Protein AF-A0A135W0T3-F1 (afdb_monomer)

Nearest PDB structures (foldseek):
  2x4j-assembly1_A  TM=6.895E-01  e=1.961E-03  Pyrobaculum spherical virus
  6gwk-assembly1_C  TM=7.483E-01  e=1.219E-01  Caulobacter vibrioides CB15
  6gwk-assembly3_O  TM=8.022E-01  e=2.233E-01  Caulobacter vibrioides CB15
  7oh8-assembly1_B  TM=8.173E-01  e=2.783E-01  Neisseria meningitidis
  6gwk-assembly1_B  TM=7.349E-01  e=1.792E-01  Caulobacter vibrioides CB15

Foldseek 3Di:
DDQVVLVVQAQFWKWQDPDDFQIATFHWHDGADQWTWGQGLFQGIKIFGNVLGPDIDGDPVCRVVDPRDDDPDDDDDDDRHPLSSLVVQAQFWKWFTGRDVPIDTAGWHDGDQFWTWGDDPNDTDTDGPVRGGMMDTDDGPDDPDPPDPPDDDDDDD

Structure (mmCIF, N/CA/C/O backbone):
data_AF-A0A135W0T3-F1
#
_entry.id   AF-A0A135W0T3-F1
#
loop_
_atom_site.group_PDB
_atom_site.id
_atom_site.type_symbol
_atom_site.label_atom_id
_atom_site.label_alt_id
_atom_site.label_comp_id
_atom_site.label_asym_id
_atom_site.label_entity_id
_atom_site.label_seq_id
_atom_site.pdbx_PDB_ins_code
_atom_site.Cartn_x
_atom_site.Cartn_y
_atom_site.Cartn_z
_atom_site.occupancy
_atom_site.B_iso_or_equiv
_atom_site.auth_seq_id
_atom_site.auth_comp_id
_atom_site.auth_asym_id
_atom_site.auth_atom_id
_atom_site.pdbx_PDB_model_num
ATOM 1 N N . MET A 1 1 ? 5.351 -1.079 11.892 1.00 82.69 1 MET A N 1
ATOM 2 C CA . MET A 1 1 ? 4.378 -0.701 12.951 1.00 82.69 1 MET A CA 1
ATOM 3 C C . MET A 1 1 ? 4.089 -1.926 13.817 1.00 82.69 1 MET A C 1
ATOM 5 O O . MET A 1 1 ? 4.379 -3.021 13.361 1.00 82.69 1 MET A O 1
ATOM 9 N N . ASN A 1 2 ? 3.585 -1.775 15.048 1.00 90.25 2 ASN A N 1
ATOM 10 C CA . ASN A 1 2 ? 3.223 -2.925 15.894 1.00 90.25 2 ASN A CA 1
ATOM 11 C C . ASN A 1 2 ? 1.904 -3.549 15.396 1.00 90.25 2 ASN A C 1
ATOM 13 O O . ASN A 1 2 ? 0.914 -2.833 15.252 1.00 90.25 2 ASN A O 1
ATOM 17 N N . LYS A 1 3 ? 1.901 -4.861 15.125 1.00 89.88 3 LYS A N 1
ATOM 18 C CA . LYS A 1 3 ? 0.748 -5.563 14.544 1.00 89.88 3 LYS A CA 1
ATOM 19 C C . LYS A 1 3 ? -0.452 -5.630 15.493 1.00 89.88 3 LYS A C 1
ATOM 21 O O . LYS A 1 3 ? -1.563 -5.345 15.066 1.00 89.88 3 LYS A O 1
ATOM 26 N N . GLU A 1 4 ? -0.233 -5.918 16.774 1.00 93.25 4 GLU A N 1
ATOM 27 C CA . GLU A 1 4 ? -1.309 -6.020 17.771 1.00 93.25 4 GLU A CA 1
ATOM 28 C C . GLU A 1 4 ? -2.112 -4.714 17.861 1.00 93.25 4 GLU A C 1
ATOM 30 O O . GLU A 1 4 ? -3.339 -4.729 17.876 1.00 93.25 4 GLU A O 1
ATOM 35 N N . MET A 1 5 ? -1.426 -3.567 17.829 1.00 94.31 5 MET A N 1
ATOM 36 C CA . MET A 1 5 ? -2.057 -2.247 17.782 1.00 94.31 5 MET A CA 1
ATOM 37 C C . MET A 1 5 ? -2.902 -2.061 16.513 1.00 94.31 5 MET A C 1
ATOM 39 O O . MET A 1 5 ? -4.022 -1.556 16.606 1.00 94.31 5 MET A O 1
ATOM 43 N N . LEU A 1 6 ? -2.397 -2.473 15.347 1.00 95.12 6 LEU A N 1
ATOM 44 C CA . LEU A 1 6 ? -3.115 -2.377 14.071 1.00 95.12 6 LEU A CA 1
ATOM 45 C C . LEU A 1 6 ? -4.359 -3.271 14.038 1.00 95.12 6 LEU A C 1
ATOM 47 O O . LEU A 1 6 ? -5.404 -2.830 13.561 1.00 95.12 6 LEU A O 1
ATOM 51 N N . ASP A 1 7 ? -4.280 -4.473 14.610 1.00 95.38 7 ASP A N 1
ATOM 52 C CA . ASP A 1 7 ? -5.409 -5.402 14.695 1.00 95.38 7 ASP A CA 1
ATOM 53 C C . ASP A 1 7 ? -6.582 -4.779 15.484 1.00 95.38 7 ASP A C 1
ATOM 55 O O . ASP A 1 7 ? -7.742 -4.922 15.096 1.00 95.38 7 ASP A O 1
ATOM 59 N N . THR A 1 8 ? -6.309 -3.966 16.520 1.00 94.69 8 THR A N 1
ATOM 60 C CA . THR A 1 8 ? -7.364 -3.228 17.255 1.00 94.69 8 THR A CA 1
ATOM 61 C C . THR A 1 8 ? -8.070 -2.143 16.432 1.00 94.69 8 THR A C 1
ATOM 63 O O . THR A 1 8 ? -9.088 -1.586 16.869 1.00 94.69 8 THR A O 1
ATOM 66 N N . LEU A 1 9 ? -7.514 -1.784 15.273 1.00 94.31 9 LEU A N 1
ATOM 67 C CA . LEU A 1 9 ? -8.014 -0.733 14.392 1.00 94.31 9 LEU A CA 1
ATOM 68 C C . LEU A 1 9 ? -8.749 -1.283 13.168 1.00 94.31 9 LEU A C 1
ATOM 70 O O . LEU A 1 9 ? -9.287 -0.490 12.396 1.00 94.31 9 LEU A O 1
ATOM 74 N N . ILE A 1 10 ? -8.811 -2.605 12.991 1.00 94.31 10 ILE A N 1
ATOM 75 C CA . ILE A 1 10 ? -9.567 -3.221 11.898 1.00 94.31 10 ILE A CA 1
ATOM 76 C C . ILE A 1 10 ? -11.029 -2.752 11.957 1.00 94.31 10 ILE A C 1
ATOM 78 O O . ILE A 1 10 ? -11.626 -2.612 13.026 1.00 94.31 10 ILE A O 1
ATOM 82 N N . ASN A 1 11 ? -11.592 -2.464 10.786 1.00 91.25 11 ASN A N 1
ATOM 83 C CA . ASN A 1 11 ? -12.903 -1.861 10.545 1.00 91.25 11 ASN A CA 1
ATOM 84 C C . ASN A 1 11 ? -13.082 -0.417 11.030 1.00 91.25 11 ASN A C 1
ATOM 86 O O . ASN A 1 11 ? -14.158 0.151 10.825 1.00 91.25 11 ASN A O 1
ATOM 90 N N . LYS A 1 12 ? -12.058 0.221 11.605 1.00 92.25 12 LYS A N 1
ATOM 91 C CA . LYS A 1 12 ? -12.095 1.645 11.959 1.00 92.25 12 LYS A CA 1
ATOM 92 C C . LYS A 1 12 ? -11.614 2.502 10.795 1.00 92.25 12 LYS A C 1
ATOM 94 O O . LYS A 1 12 ? -10.760 2.095 10.008 1.00 92.25 12 LYS A O 1
ATOM 99 N N . VAL A 1 13 ? -12.145 3.715 10.703 1.00 92.81 13 VAL A N 1
ATOM 100 C CA . VAL A 1 13 ? -11.599 4.746 9.826 1.00 92.81 13 VAL A CA 1
ATOM 101 C C . VAL A 1 13 ? -10.304 5.261 10.436 1.00 92.81 13 VAL A C 1
ATOM 103 O O . VAL A 1 13 ? -10.250 5.633 11.614 1.00 92.81 13 VAL A O 1
ATOM 106 N N . VAL A 1 14 ? -9.257 5.246 9.622 1.00 93.94 14 VAL A N 1
ATOM 107 C CA . VAL A 1 14 ? -7.912 5.686 9.961 1.00 93.94 14 VAL A CA 1
ATOM 108 C C . VAL A 1 14 ? -7.433 6.688 8.922 1.00 93.94 14 VAL A C 1
ATOM 110 O O . VAL A 1 14 ? -7.801 6.633 7.749 1.00 93.94 14 VAL A O 1
ATOM 113 N N . LYS A 1 15 ? -6.577 7.604 9.356 1.00 94.81 15 LYS A N 1
ATOM 114 C CA . LYS A 1 15 ? -5.823 8.487 8.478 1.00 94.81 15 LYS A CA 1
ATOM 115 C C . LYS A 1 15 ? -4.373 8.021 8.441 1.00 94.81 15 LYS A C 1
ATOM 117 O O . LYS A 1 15 ? -3.679 8.077 9.462 1.00 94.81 15 LYS A O 1
ATOM 122 N N . ILE A 1 16 ? -3.949 7.561 7.269 1.00 95.06 16 ILE A N 1
ATOM 123 C CA . ILE A 1 16 ? -2.559 7.246 6.951 1.00 95.06 16 ILE A CA 1
ATOM 124 C C . ILE A 1 16 ? -1.868 8.555 6.602 1.00 95.06 16 ILE A C 1
ATOM 126 O O . ILE A 1 16 ? -2.327 9.283 5.723 1.00 95.06 16 ILE A O 1
ATOM 130 N N . ASP A 1 17 ? -0.784 8.842 7.314 1.00 93.69 17 ASP A N 1
ATOM 131 C CA . ASP A 1 17 ? -0.022 10.082 7.273 1.00 93.69 17 ASP A CA 1
ATOM 132 C C . ASP A 1 17 ? -0.843 11.338 7.620 1.00 93.69 17 ASP A C 1
ATOM 134 O O . ASP A 1 17 ? -1.903 11.625 7.069 1.00 93.69 17 ASP A O 1
ATOM 138 N N . ARG A 1 18 ? -0.364 12.146 8.574 1.00 87.31 18 ARG A N 1
ATOM 139 C CA . ARG A 1 18 ? -1.110 13.317 9.082 1.00 87.31 18 ARG A CA 1
ATOM 140 C C . ARG A 1 18 ? -1.378 14.400 8.029 1.00 87.31 18 ARG A C 1
ATOM 142 O O . ARG A 1 18 ? -2.266 15.229 8.240 1.00 87.31 18 ARG A O 1
ATOM 149 N N . GLY A 1 19 ? -0.667 14.386 6.907 1.00 86.44 19 GLY A N 1
ATOM 150 C CA . GLY A 1 19 ? -0.853 15.307 5.794 1.00 86.44 19 GLY A CA 1
ATOM 151 C C . GLY A 1 19 ? 0.161 15.063 4.682 1.00 86.44 19 GLY A C 1
ATOM 152 O O . GLY A 1 19 ? 0.891 14.073 4.696 1.00 86.44 19 GLY A O 1
ATOM 153 N N . GLY A 1 20 ? 0.208 15.992 3.732 1.00 86.81 20 GLY A N 1
ATOM 154 C CA . GLY A 1 20 ? 1.022 15.857 2.533 1.00 86.81 20 GLY A CA 1
ATOM 155 C C . GLY A 1 20 ? 0.354 14.986 1.467 1.00 86.81 20 GLY A C 1
ATOM 156 O O . GLY A 1 20 ? -0.760 14.496 1.668 1.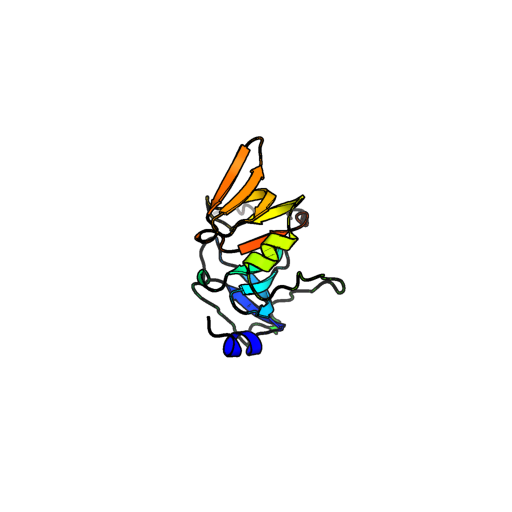00 86.81 20 GLY A O 1
ATOM 157 N N . PRO A 1 21 ? 1.013 14.808 0.319 1.00 86.50 21 PRO A N 1
ATOM 158 C CA . PRO A 1 21 ? 0.318 14.293 -0.852 1.00 86.50 21 PRO A CA 1
ATOM 159 C C . PRO A 1 21 ? -0.047 12.797 -0.790 1.00 86.50 21 PRO A C 1
ATOM 161 O O . PRO A 1 21 ? -1.045 12.375 -1.378 1.00 86.50 21 PRO A O 1
ATOM 164 N N . GLU A 1 22 ? 0.706 12.024 -0.003 1.00 88.31 22 GLU A N 1
ATOM 165 C CA . GLU A 1 22 ? 0.471 10.593 0.261 1.00 88.31 22 GLU A CA 1
ATOM 166 C C . GLU A 1 22 ? -0.622 10.343 1.317 1.00 88.31 22 GLU A C 1
ATOM 168 O O . GLU A 1 22 ? -1.042 9.204 1.514 1.00 88.31 22 GLU A O 1
ATOM 173 N N . SER A 1 23 ? -1.101 11.392 2.001 1.00 93.44 23 SER A N 1
ATOM 174 C CA . SER A 1 23 ? -2.089 11.252 3.074 1.00 93.44 23 SER A CA 1
ATOM 175 C C . SER A 1 23 ? -3.412 10.716 2.539 1.00 93.44 23 SER A C 1
ATOM 177 O O . SER A 1 23 ? -3.937 11.227 1.546 1.00 93.44 23 SER A O 1
ATOM 179 N N . ARG A 1 24 ? -3.971 9.703 3.205 1.00 93.12 24 ARG A N 1
ATOM 180 C CA . ARG A 1 24 ? -5.271 9.111 2.857 1.00 93.12 24 ARG A CA 1
ATOM 181 C C . ARG A 1 24 ? -6.088 8.812 4.098 1.00 93.12 24 ARG A C 1
ATOM 183 O O . ARG A 1 24 ? -5.551 8.432 5.135 1.00 93.12 24 ARG A O 1
ATOM 190 N N . ILE A 1 25 ? -7.399 8.971 3.971 1.00 93.31 25 ILE A N 1
ATOM 191 C CA . ILE A 1 25 ? -8.378 8.577 4.982 1.00 93.31 25 ILE A CA 1
ATOM 192 C C . ILE A 1 25 ? -9.134 7.380 4.421 1.00 93.31 25 ILE A C 1
ATOM 194 O O . ILE A 1 25 ? -9.623 7.434 3.300 1.00 93.31 25 ILE A O 1
ATOM 198 N N . GLY A 1 26 ? -9.210 6.294 5.179 1.00 92.94 26 GLY A N 1
ATOM 199 C CA . GLY A 1 26 ? -9.859 5.074 4.720 1.00 92.94 26 GLY A CA 1
ATOM 200 C C . GLY A 1 26 ? -10.219 4.145 5.864 1.00 92.94 26 GLY A C 1
ATOM 201 O O . GLY A 1 26 ? -9.746 4.308 6.990 1.00 92.94 26 GLY A O 1
ATOM 202 N N . ARG A 1 27 ? -11.065 3.154 5.587 1.00 93.50 27 ARG A N 1
ATOM 203 C CA . ARG A 1 27 ? -11.376 2.093 6.551 1.00 93.50 27 ARG A CA 1
ATOM 204 C C . ARG A 1 27 ? -10.261 1.056 6.534 1.00 93.50 27 ARG A C 1
ATOM 206 O O . ARG A 1 27 ? -9.974 0.512 5.474 1.00 93.50 27 ARG A O 1
ATOM 213 N N . LEU A 1 28 ? -9.649 0.767 7.680 1.00 95.31 28 LEU A N 1
ATOM 214 C CA . LEU A 1 28 ? -8.656 -0.301 7.789 1.00 95.31 28 LEU A CA 1
ATOM 215 C C . LEU A 1 28 ? -9.353 -1.659 7.648 1.00 95.31 28 LEU A C 1
ATOM 217 O O . LEU A 1 28 ? -10.246 -1.970 8.430 1.00 95.31 28 LEU A O 1
ATOM 221 N N . LEU A 1 29 ? -8.959 -2.450 6.655 1.00 94.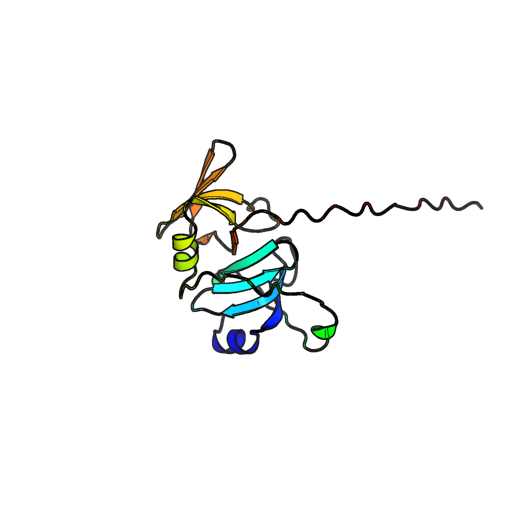62 29 LEU A N 1
ATOM 222 C CA . LEU A 1 29 ? -9.555 -3.754 6.358 1.00 94.62 29 LEU A CA 1
ATOM 223 C C . LEU A 1 29 ? -8.714 -4.919 6.884 1.00 94.62 29 LEU A C 1
ATOM 225 O O . LEU A 1 29 ? -9.274 -5.907 7.346 1.00 94.62 29 LEU A O 1
ATOM 229 N N . ALA A 1 30 ? -7.387 -4.804 6.815 1.00 95.88 30 ALA A N 1
ATOM 230 C CA . ALA A 1 30 ? -6.469 -5.859 7.236 1.00 95.88 30 ALA A CA 1
ATOM 231 C C . ALA A 1 30 ? -5.125 -5.291 7.703 1.00 95.88 30 ALA A C 1
ATOM 233 O O . ALA A 1 30 ? -4.716 -4.202 7.281 1.00 95.88 30 ALA A O 1
ATOM 234 N N . ALA A 1 31 ? -4.449 -6.056 8.558 1.00 96.81 31 ALA A N 1
ATOM 235 C CA . ALA A 1 31 ? -3.090 -5.810 9.012 1.00 96.81 31 ALA A CA 1
ATOM 236 C C . ALA A 1 31 ? -2.304 -7.129 9.037 1.00 96.81 31 ALA A C 1
ATOM 238 O O . ALA A 1 31 ? -2.585 -8.026 9.837 1.00 96.81 31 ALA A O 1
ATOM 239 N N . ASP A 1 32 ? -1.307 -7.216 8.165 1.00 96.62 32 ASP A N 1
ATOM 240 C CA . ASP A 1 32 ? -0.451 -8.382 7.965 1.00 96.62 32 ASP A CA 1
ATOM 241 C C . ASP A 1 32 ? 0.970 -8.093 8.489 1.00 96.62 32 ASP A C 1
ATOM 243 O O . ASP A 1 32 ? 1.160 -7.176 9.295 1.00 96.62 32 ASP A O 1
ATOM 247 N N . ASN A 1 33 ? 1.975 -8.899 8.125 1.00 96.12 33 ASN A N 1
ATOM 248 C CA . ASN A 1 33 ? 3.298 -8.823 8.763 1.00 96.12 33 ASN A CA 1
ATOM 249 C C . ASN A 1 33 ? 3.987 -7.474 8.529 1.00 96.12 33 ASN A C 1
ATOM 251 O O . ASN A 1 33 ? 4.559 -6.886 9.448 1.00 96.12 33 ASN A O 1
ATOM 255 N N . ASP A 1 34 ? 3.950 -6.995 7.290 1.00 96.94 34 ASP A N 1
ATOM 256 C CA . ASP A 1 34 ? 4.672 -5.805 6.848 1.00 96.94 34 ASP A CA 1
ATOM 257 C C . ASP A 1 34 ? 3.780 -4.795 6.118 1.00 96.94 34 ASP A C 1
ATOM 259 O O . ASP A 1 34 ? 4.266 -3.712 5.787 1.00 96.94 34 ASP A O 1
ATOM 263 N N . HIS A 1 35 ? 2.489 -5.077 5.932 1.00 98.00 35 HIS A N 1
ATOM 264 C CA . HIS A 1 35 ? 1.556 -4.188 5.254 1.00 98.00 35 HIS A CA 1
ATOM 265 C C . HIS A 1 35 ? 0.192 -4.116 5.932 1.00 98.00 35 HIS A C 1
ATOM 267 O O . HIS A 1 35 ? -0.183 -4.943 6.759 1.00 98.00 35 HIS A O 1
ATOM 273 N N . ILE A 1 36 ? -0.547 -3.077 5.566 1.00 97.75 36 ILE A N 1
ATOM 274 C CA . ILE A 1 36 ? -1.954 -2.914 5.904 1.00 97.75 36 ILE A CA 1
ATOM 275 C C . ILE A 1 36 ? -2.759 -2.677 4.638 1.00 97.75 36 ILE A C 1
ATOM 277 O O . ILE A 1 36 ? -2.236 -2.177 3.641 1.00 97.75 36 ILE A O 1
ATOM 281 N N . THR A 1 37 ? -4.049 -2.966 4.712 1.00 97.44 37 THR A N 1
ATOM 282 C CA . THR A 1 37 ? -4.985 -2.712 3.621 1.00 97.44 37 THR A CA 1
ATOM 283 C C . THR A 1 37 ? -6.055 -1.744 4.085 1.00 97.44 37 THR A C 1
ATOM 285 O O . THR A 1 37 ? -6.701 -1.993 5.102 1.00 97.44 37 THR A O 1
ATOM 288 N N . ILE A 1 38 ? -6.269 -0.657 3.347 1.00 95.56 38 ILE A N 1
ATOM 289 C CA . ILE A 1 38 ? -7.371 0.275 3.591 1.00 95.56 38 ILE A CA 1
ATOM 290 C C . ILE A 1 38 ? -8.333 0.297 2.407 1.00 95.56 38 ILE A C 1
ATOM 292 O O . ILE A 1 38 ? -7.936 0.079 1.264 1.00 95.56 38 ILE A O 1
ATOM 296 N N . PHE A 1 39 ? -9.590 0.619 2.679 1.00 93.75 39 PHE A N 1
ATOM 297 C CA . PHE A 1 39 ? -10.549 1.031 1.666 1.00 93.75 39 PHE A CA 1
ATOM 298 C C . PHE A 1 39 ? -10.677 2.553 1.661 1.00 93.75 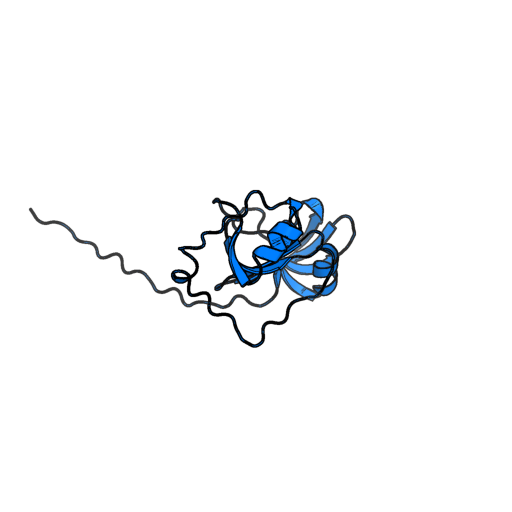39 PHE A C 1
ATOM 300 O O . PHE A 1 39 ? -11.044 3.150 2.677 1.00 93.75 39 PHE A O 1
ATOM 307 N N . HIS A 1 40 ? -10.375 3.156 0.516 1.00 90.88 40 HIS A N 1
ATOM 308 C CA . HIS A 1 40 ? -10.622 4.557 0.202 1.00 90.88 40 HIS A CA 1
ATOM 309 C C . HIS A 1 40 ? -11.845 4.642 -0.712 1.00 90.88 40 HIS A C 1
ATOM 311 O O . HIS A 1 40 ? -11.956 3.887 -1.675 1.00 90.88 40 HIS A O 1
ATOM 317 N N . ASP A 1 41 ? -12.747 5.577 -0.445 1.00 85.00 41 ASP A N 1
ATOM 318 C CA . ASP A 1 41 ? -14.016 5.711 -1.166 1.00 85.00 41 ASP A CA 1
ATOM 319 C C . ASP A 1 41 ? -13.837 6.018 -2.667 1.00 85.00 41 ASP A C 1
ATOM 321 O O . ASP A 1 41 ? -14.664 5.623 -3.484 1.00 85.00 41 ASP A O 1
ATOM 325 N N . GLU A 1 42 ? -12.753 6.701 -3.043 1.00 83.44 42 GLU A N 1
ATOM 326 C CA . GLU A 1 42 ? -12.471 7.063 -4.448 1.00 83.44 42 GLU A CA 1
ATOM 327 C C . GLU A 1 42 ? -11.481 6.145 -5.156 1.00 83.44 42 GLU A C 1
ATOM 329 O O . GLU A 1 42 ? -11.529 5.990 -6.373 1.00 83.44 42 GLU A O 1
ATOM 334 N N . GLU A 1 43 ? -10.551 5.556 -4.407 1.00 84.75 43 GLU A N 1
ATOM 335 C CA . GLU A 1 43 ? -9.418 4.817 -4.976 1.00 84.75 43 GLU A CA 1
ATOM 336 C C . GLU A 1 43 ? -9.561 3.304 -4.752 1.00 84.75 43 GLU A C 1
ATOM 338 O O . GLU A 1 43 ? -8.718 2.533 -5.207 1.00 84.75 43 GLU A O 1
ATOM 343 N N . GLY A 1 44 ? -10.624 2.875 -4.066 1.00 90.19 44 GLY A N 1
ATOM 344 C CA . GLY A 1 44 ? -10.883 1.483 -3.742 1.00 90.19 44 GLY A CA 1
ATOM 345 C C . GLY A 1 44 ? -9.904 0.937 -2.707 1.00 90.19 44 GLY A C 1
ATOM 346 O O . GLY A 1 44 ? -9.568 1.592 -1.719 1.00 90.19 44 GLY A O 1
ATOM 347 N N . VAL A 1 45 ? -9.472 -0.305 -2.914 1.00 94.12 45 VAL A N 1
ATOM 348 C CA . VAL A 1 45 ? -8.564 -1.004 -2.001 1.00 94.12 45 VAL A CA 1
ATOM 349 C C . VAL A 1 45 ? -7.126 -0.553 -2.238 1.00 94.12 45 VAL A C 1
ATOM 351 O O . VAL A 1 45 ? -6.621 -0.604 -3.361 1.00 94.12 45 VAL A O 1
ATOM 354 N N . ILE A 1 46 ? -6.450 -0.157 -1.162 1.00 95.94 46 ILE A N 1
ATOM 355 C CA . ILE A 1 46 ? -5.060 0.289 -1.181 1.00 95.94 46 ILE A CA 1
ATOM 356 C C . ILE A 1 46 ? -4.256 -0.511 -0.162 1.00 95.94 46 ILE A C 1
ATOM 358 O O . ILE A 1 46 ? -4.603 -0.559 1.019 1.00 95.94 46 ILE A O 1
ATOM 362 N N . TYR A 1 47 ? -3.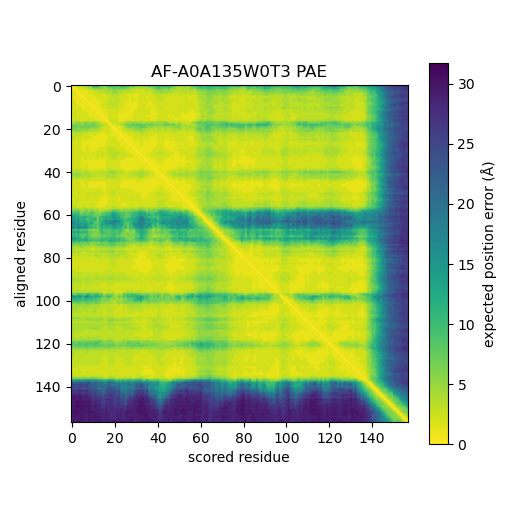147 -1.080 -0.615 1.00 97.69 47 TYR A N 1
ATOM 363 C CA . TYR A 1 47 ? -2.185 -1.801 0.207 1.00 97.69 47 TYR A CA 1
ATOM 364 C C . TYR A 1 47 ? -1.021 -0.872 0.521 1.00 97.69 47 TYR A C 1
ATOM 366 O O . TYR A 1 47 ? -0.435 -0.299 -0.394 1.00 97.69 47 TYR A O 1
ATOM 374 N N . TYR A 1 48 ? -0.678 -0.724 1.796 1.00 97.69 48 TYR A N 1
ATOM 375 C CA . TYR A 1 48 ? 0.426 0.109 2.267 1.00 97.69 48 TYR A CA 1
ATOM 376 C C . TYR A 1 48 ? 1.483 -0.746 2.935 1.00 97.69 48 TYR A C 1
ATOM 378 O O . TYR A 1 48 ? 1.193 -1.420 3.921 1.00 97.69 48 TYR A O 1
ATOM 386 N N . HIS A 1 49 ? 2.728 -0.623 2.492 1.00 97.25 49 HIS A N 1
ATOM 387 C CA . HIS A 1 49 ? 3.854 -1.189 3.213 1.00 97.25 49 HIS A CA 1
ATOM 388 C C . HIS A 1 49 ? 4.095 -0.373 4.498 1.00 97.25 49 HIS A C 1
ATOM 390 O O . HIS A 1 49 ? 4.424 0.816 4.473 1.00 97.25 49 HIS A O 1
ATOM 396 N N . THR A 1 50 ? 3.967 -1.012 5.661 1.00 96.69 50 THR A N 1
ATOM 397 C CA . THR A 1 50 ? 3.954 -0.357 6.982 1.00 96.69 50 THR A CA 1
ATOM 398 C C . THR A 1 50 ? 5.240 0.393 7.320 1.00 96.69 50 THR A C 1
ATOM 400 O O . THR A 1 50 ? 5.194 1.368 8.065 1.00 96.69 50 THR A O 1
ATOM 403 N N . ARG A 1 51 ? 6.389 -0.028 6.770 1.00 95.69 51 ARG A N 1
ATOM 404 C CA . ARG A 1 51 ? 7.680 0.678 6.911 1.00 95.69 51 ARG A CA 1
ATOM 405 C C . ARG A 1 51 ? 7.647 2.118 6.384 1.00 95.69 51 ARG A C 1
ATOM 407 O O . ARG A 1 51 ? 8.413 2.942 6.873 1.00 95.69 51 ARG A O 1
ATOM 414 N N . HIS A 1 52 ? 6.779 2.427 5.422 1.00 94.69 52 HIS A N 1
ATOM 415 C CA . HIS A 1 52 ? 6.693 3.762 4.824 1.00 94.69 52 HIS A CA 1
ATOM 416 C C . HIS A 1 52 ? 5.605 4.642 5.443 1.00 94.69 52 HIS A C 1
ATOM 418 O O . HIS A 1 52 ? 5.547 5.831 5.134 1.00 94.69 52 HIS A O 1
ATOM 424 N N . ILE A 1 53 ? 4.783 4.090 6.342 1.00 95.12 53 ILE A N 1
ATOM 425 C CA . ILE A 1 53 ? 3.765 4.853 7.061 1.00 95.12 53 ILE A CA 1
ATOM 426 C C . ILE A 1 53 ? 4.446 5.668 8.157 1.00 95.12 53 ILE A C 1
ATOM 428 O O . ILE A 1 53 ? 5.013 5.118 9.102 1.00 95.12 53 ILE A O 1
ATOM 432 N N . LYS A 1 54 ? 4.353 6.995 8.058 1.00 94.19 54 LYS A N 1
ATOM 433 C CA . LYS A 1 54 ? 4.963 7.919 9.024 1.00 94.19 54 LYS A CA 1
ATOM 434 C C . LYS A 1 54 ? 4.060 8.155 10.222 1.00 94.19 54 LYS A C 1
ATOM 436 O O . LYS A 1 54 ? 4.537 8.442 11.315 1.00 94.19 54 LYS A O 1
ATOM 441 N N . SER A 1 55 ? 2.747 8.078 10.025 1.00 94.38 55 SER A N 1
ATOM 442 C CA . SER A 1 55 ? 1.784 8.210 11.119 1.00 94.38 55 SER A CA 1
ATOM 443 C C . SER A 1 55 ? 0.465 7.519 10.804 1.00 94.38 55 SER A C 1
ATOM 445 O O . SER A 1 55 ? 0.026 7.486 9.660 1.00 94.38 55 SER A O 1
ATOM 447 N N . LEU A 1 56 ? -0.179 7.008 11.850 1.00 94.69 56 LEU A N 1
ATOM 448 C CA . LEU A 1 56 ? -1.522 6.449 11.801 1.00 94.69 56 LEU A CA 1
ATOM 449 C C . LEU A 1 56 ? -2.376 7.196 12.818 1.00 94.69 56 LEU A C 1
ATOM 451 O O . LEU A 1 56 ? -2.099 7.151 14.015 1.00 94.69 56 LEU A O 1
ATOM 455 N N . THR A 1 57 ? -3.381 7.926 12.342 1.00 93.12 57 THR A N 1
ATOM 456 C CA . THR A 1 57 ? -4.292 8.694 13.200 1.00 93.12 57 THR A CA 1
ATOM 457 C C . THR A 1 57 ? -5.665 8.036 13.195 1.00 93.12 57 THR A C 1
ATOM 459 O O . THR A 1 57 ? -6.188 7.718 12.131 1.00 93.12 57 THR A O 1
ATOM 462 N N . TYR A 1 58 ? -6.267 7.853 14.367 1.00 88.94 58 TYR A N 1
ATOM 463 C CA . TYR A 1 58 ? -7.654 7.415 14.501 1.00 88.94 58 TYR A CA 1
ATOM 464 C C . TYR A 1 58 ? -8.342 8.254 15.579 1.00 88.94 58 TYR A C 1
ATOM 466 O O . TYR A 1 58 ? -7.744 8.553 16.612 1.00 88.94 58 TYR A O 1
ATOM 474 N N . ASN A 1 59 ? -9.595 8.641 15.347 1.00 82.88 59 ASN A N 1
ATOM 475 C CA . ASN A 1 59 ? -10.400 9.366 16.327 1.00 82.88 59 ASN A CA 1
ATOM 476 C C . ASN A 1 59 ? -11.729 8.635 16.516 1.00 82.88 59 ASN A C 1
ATOM 478 O O . ASN A 1 59 ? -12.505 8.494 15.574 1.00 82.88 59 ASN A O 1
ATOM 482 N N . SER A 1 60 ? -11.993 8.161 17.734 1.00 73.88 60 SER A N 1
ATOM 483 C CA . SER A 1 60 ? -13.221 7.434 18.069 1.00 73.88 60 SER A CA 1
ATOM 484 C C . SER A 1 60 ? -14.486 8.280 17.902 1.00 73.88 60 SER A C 1
ATOM 486 O O . SER A 1 60 ? -15.537 7.725 17.600 1.00 73.88 60 SER A O 1
ATOM 488 N N . LYS A 1 61 ? -14.391 9.609 18.043 1.00 71.81 61 LYS A N 1
ATOM 489 C CA . LYS A 1 61 ? -15.524 10.535 17.893 1.00 71.81 61 LYS A CA 1
ATOM 490 C C . LYS A 1 61 ? -15.869 10.826 16.429 1.00 71.81 61 LYS A C 1
ATOM 492 O O . LYS A 1 61 ? -17.022 11.095 16.122 1.00 71.81 61 LYS A O 1
ATOM 497 N N . GLU A 1 62 ? -14.886 10.757 15.531 1.00 67.00 62 GLU A N 1
ATOM 498 C CA . GLU A 1 62 ? -15.053 11.088 14.105 1.00 67.00 62 GLU A CA 1
ATOM 499 C C . GLU A 1 62 ? -15.475 9.885 13.250 1.00 67.00 62 GLU A C 1
ATOM 501 O O . GLU A 1 62 ? -15.869 10.067 12.101 1.00 67.00 62 GLU A O 1
ATOM 506 N N . GLN A 1 63 ? -15.463 8.668 13.808 1.00 68.38 63 GLN A N 1
ATOM 507 C CA . GLN A 1 63 ? -15.889 7.452 13.099 1.00 68.38 63 GLN A CA 1
ATOM 508 C C . GLN A 1 63 ? -17.304 7.571 12.519 1.00 68.38 63 GLN A C 1
ATOM 510 O O . GLN A 1 63 ? -17.558 7.092 11.422 1.00 68.38 63 GLN A O 1
ATOM 515 N N . ALA A 1 64 ? -18.215 8.223 13.249 1.00 59.47 64 ALA A N 1
ATOM 516 C CA . ALA A 1 64 ? -19.604 8.407 12.831 1.00 59.47 64 ALA A CA 1
ATOM 517 C C . ALA A 1 64 ? -19.786 9.512 11.775 1.00 59.47 64 ALA A C 1
ATOM 519 O O . ALA A 1 64 ? -20.819 9.559 11.120 1.00 59.47 64 ALA A O 1
ATOM 520 N N . ALA A 1 65 ? -18.807 10.410 11.620 1.00 60.56 65 ALA A N 1
ATOM 521 C CA . ALA A 1 65 ? -18.879 11.518 10.667 1.00 60.56 65 ALA A CA 1
ATOM 522 C C . ALA A 1 65 ? -18.379 11.127 9.265 1.00 60.56 65 ALA A C 1
ATOM 524 O O . ALA A 1 65 ? -18.689 11.804 8.287 1.00 60.56 65 ALA A O 1
ATOM 525 N N . LEU A 1 66 ? -17.603 10.043 9.161 1.00 66.75 66 LEU A N 1
ATOM 526 C CA . LEU A 1 66 ? -17.028 9.556 7.911 1.00 66.75 66 LEU A CA 1
ATOM 527 C C . LEU A 1 66 ? -17.864 8.383 7.380 1.00 66.75 66 LEU A C 1
ATOM 529 O O . LEU A 1 66 ? -17.606 7.221 7.697 1.00 66.75 66 LEU A O 1
ATOM 533 N N . ASN A 1 67 ? -18.864 8.693 6.548 1.00 66.19 67 ASN A N 1
ATOM 534 C CA . ASN A 1 67 ? -19.677 7.701 5.835 1.00 66.19 67 ASN A CA 1
ATOM 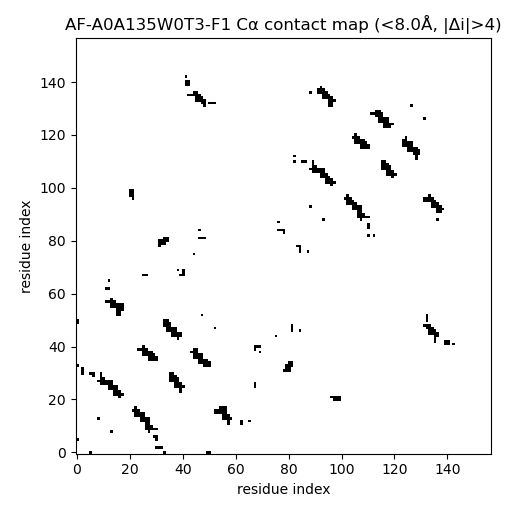535 C C . ASN A 1 67 ? -18.881 7.065 4.684 1.00 66.19 67 ASN A C 1
ATOM 537 O O . ASN A 1 67 ? -19.096 7.366 3.514 1.00 66.19 67 ASN A O 1
ATOM 541 N N . ILE A 1 68 ? -17.941 6.182 5.023 1.00 72.62 68 ILE A N 1
ATOM 542 C CA . ILE A 1 68 ? -17.279 5.315 4.044 1.00 72.62 68 ILE A CA 1
ATOM 543 C C . ILE A 1 68 ? -18.152 4.071 3.861 1.00 72.62 68 ILE A C 1
ATOM 545 O O . ILE A 1 68 ? -18.074 3.130 4.664 1.00 72.62 68 ILE A O 1
ATOM 549 N N . GLU A 1 69 ? -18.993 4.102 2.825 1.00 73.38 69 GLU A N 1
ATOM 550 C CA . GLU A 1 69 ? -19.789 2.960 2.372 1.00 73.38 69 GLU A CA 1
ATOM 551 C C . GLU A 1 69 ? -18.890 1.947 1.669 1.00 73.38 69 GLU A C 1
ATOM 553 O O . GLU A 1 69 ? -18.200 2.259 0.699 1.00 73.38 69 GLU A O 1
ATOM 558 N N . MET A 1 70 ? -18.874 0.725 2.193 1.00 75.00 70 MET A N 1
ATOM 559 C CA . MET A 1 70 ? -18.051 -0.354 1.670 1.00 75.00 70 MET A CA 1
ATOM 560 C C . MET A 1 70 ? -18.902 -1.246 0.755 1.00 75.00 70 MET A C 1
ATOM 562 O O . MET A 1 70 ? -19.937 -1.736 1.215 1.00 75.00 70 MET A O 1
ATOM 566 N N . PRO A 1 71 ? -18.488 -1.493 -0.500 1.00 78.44 71 PRO A N 1
ATOM 567 C CA . PRO A 1 71 ? -19.116 -2.506 -1.338 1.00 78.44 71 PRO A CA 1
ATOM 568 C C . PRO A 1 71 ? -19.149 -3.876 -0.646 1.00 78.44 71 PRO A C 1
ATOM 570 O O . PRO A 1 71 ? -18.216 -4.254 0.065 1.00 78.44 71 PRO A O 1
ATOM 573 N N . SER A 1 72 ? -20.225 -4.634 -0.855 1.00 76.00 72 SER A N 1
ATOM 574 C CA . SER A 1 72 ? -20.419 -5.956 -0.242 1.00 76.00 72 SER A CA 1
ATOM 575 C C . SER A 1 72 ? -19.549 -7.055 -0.863 1.00 76.00 72 SER A C 1
ATOM 577 O O . SER A 1 72 ? -19.387 -8.116 -0.266 1.00 76.00 72 SER A O 1
ATOM 579 N N . ASP A 1 73 ? -18.971 -6.809 -2.037 1.00 80.50 73 ASP A N 1
ATOM 580 C CA . ASP A 1 73 ? -18.252 -7.773 -2.872 1.00 80.50 73 ASP A CA 1
ATOM 581 C C . ASP A 1 73 ? -16.752 -7.460 -3.034 1.00 80.50 73 ASP A C 1
ATOM 583 O O . ASP A 1 73 ? -16.100 -7.972 -3.949 1.00 80.50 73 ASP A O 1
ATOM 587 N N . ILE A 1 74 ? -16.168 -6.662 -2.129 1.00 82.56 74 ILE A N 1
ATOM 588 C CA . ILE A 1 74 ? -14.728 -6.367 -2.157 1.00 82.56 74 ILE A CA 1
ATOM 589 C C . ILE A 1 74 ? -13.916 -7.659 -2.027 1.00 82.56 74 ILE A C 1
ATOM 591 O O . ILE A 1 74 ? -13.963 -8.357 -1.013 1.00 82.56 74 ILE A O 1
ATOM 595 N N . LYS A 1 75 ? -13.081 -7.925 -3.035 1.00 85.81 75 LYS A N 1
ATOM 596 C CA . LYS A 1 75 ? -12.088 -9.001 -3.005 1.00 85.81 75 LYS A CA 1
ATOM 597 C C . LYS A 1 75 ? -10.729 -8.450 -2.597 1.00 85.81 75 LYS A C 1
ATOM 599 O O . LYS A 1 75 ? -10.135 -7.642 -3.307 1.00 85.81 75 LYS A O 1
ATOM 604 N N . LEU A 1 76 ? -10.228 -8.922 -1.462 1.00 91.00 76 LEU A N 1
ATOM 605 C CA . LEU A 1 76 ? -8.885 -8.608 -0.992 1.00 91.00 76 LEU A CA 1
ATOM 606 C C . LEU A 1 76 ? -7.908 -9.689 -1.443 1.00 91.00 76 LEU A C 1
ATOM 608 O O . LEU A 1 76 ? -8.154 -10.877 -1.242 1.00 91.00 76 LEU A O 1
ATOM 612 N N . ILE A 1 77 ? -6.779 -9.260 -1.999 1.00 95.00 77 ILE A N 1
ATOM 613 C CA . ILE A 1 77 ? -5.589 -10.095 -2.136 1.00 95.00 77 ILE A CA 1
ATOM 614 C C . ILE A 1 77 ? -5.136 -10.520 -0.740 1.00 95.00 77 ILE A C 1
ATOM 616 O O . ILE A 1 77 ? -4.995 -9.679 0.144 1.00 95.00 77 ILE A O 1
ATOM 620 N N . GLN A 1 78 ? -4.943 -11.825 -0.562 1.00 94.25 78 GLN A N 1
ATOM 621 C CA . GLN A 1 78 ? -4.470 -12.420 0.682 1.00 94.25 78 GLN A CA 1
ATOM 622 C C . GLN A 1 78 ? -2.979 -12.718 0.537 1.00 94.25 78 GLN A C 1
ATOM 624 O O . GLN A 1 78 ? -2.585 -13.518 -0.313 1.00 94.25 78 GLN A O 1
ATOM 629 N N . ALA A 1 79 ? -2.152 -12.074 1.353 1.00 96.94 79 ALA A N 1
ATOM 630 C CA . ALA A 1 79 ? -0.719 -12.317 1.424 1.00 96.94 79 ALA A CA 1
ATOM 631 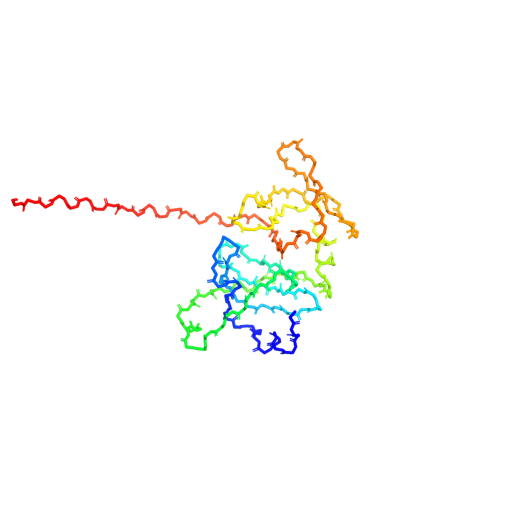C C . ALA A 1 79 ? -0.219 -11.947 2.821 1.00 96.94 79 ALA A C 1
ATOM 633 O O . ALA A 1 79 ? -0.735 -11.022 3.431 1.00 96.94 79 ALA A O 1
ATOM 634 N N . LYS A 1 80 ? 0.799 -12.648 3.331 1.00 95.88 80 LYS A N 1
ATOM 635 C CA . LYS A 1 80 ? 1.407 -12.298 4.628 1.00 95.88 80 LYS A CA 1
ATOM 636 C C . LYS A 1 80 ? 2.330 -11.086 4.531 1.00 95.88 80 LYS A C 1
ATOM 638 O O . LYS A 1 80 ? 2.507 -10.373 5.515 1.00 95.88 80 LYS A O 1
ATOM 643 N N . GLU A 1 81 ? 2.926 -10.889 3.360 1.00 97.62 81 GLU A N 1
ATOM 644 C CA . GLU A 1 81 ? 3.931 -9.866 3.085 1.00 97.62 81 GLU A CA 1
ATOM 645 C C . GLU A 1 81 ? 3.518 -9.007 1.890 1.00 97.62 81 GLU A C 1
ATOM 647 O O . GLU A 1 81 ? 2.811 -9.474 0.993 1.00 97.62 81 GLU A O 1
ATOM 652 N N . PHE A 1 82 ? 3.986 -7.761 1.855 1.00 98.06 82 PHE A N 1
ATOM 653 C CA . PHE A 1 82 ? 3.643 -6.780 0.833 1.00 98.06 82 PHE A CA 1
ATOM 654 C C . PHE A 1 82 ? 4.087 -7.249 -0.549 1.00 98.06 82 PHE A C 1
ATOM 656 O O . PHE A 1 82 ? 3.342 -7.124 -1.518 1.00 98.06 82 PHE A O 1
ATOM 663 N N . LYS A 1 83 ? 5.269 -7.871 -0.636 1.00 98.00 83 LYS A N 1
ATOM 664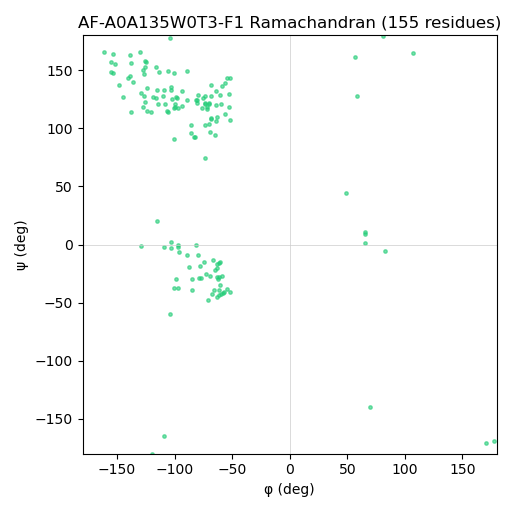 C CA . LYS A 1 83 ? 5.747 -8.492 -1.874 1.00 98.00 83 LYS A CA 1
ATOM 665 C C . LYS A 1 83 ? 4.765 -9.545 -2.393 1.00 98.00 83 LYS A C 1
ATOM 667 O O . LYS A 1 83 ? 4.458 -9.545 -3.578 1.00 98.00 83 LYS A O 1
ATOM 672 N N . GLY A 1 84 ? 4.184 -10.355 -1.507 1.00 98.25 84 GLY A N 1
ATOM 673 C CA . GLY A 1 84 ? 3.170 -11.344 -1.879 1.00 98.25 84 GLY A CA 1
ATOM 674 C C . GLY A 1 84 ? 1.865 -10.729 -2.406 1.00 98.25 84 GLY A C 1
ATOM 675 O O . GLY A 1 84 ? 1.129 -11.391 -3.138 1.00 98.25 84 GLY A O 1
ATOM 676 N N . VAL A 1 85 ? 1.571 -9.464 -2.075 1.00 98.12 85 VAL A N 1
ATOM 677 C CA . VAL A 1 85 ? 0.496 -8.702 -2.732 1.00 98.12 85 VAL A CA 1
ATOM 678 C C . VAL A 1 85 ? 0.902 -8.354 -4.162 1.00 98.12 85 VAL A C 1
ATOM 680 O O . VAL A 1 85 ? 0.128 -8.583 -5.090 1.00 98.12 85 VAL A O 1
ATOM 683 N N . LEU A 1 86 ? 2.117 -7.830 -4.350 1.00 98.19 86 LEU A N 1
ATOM 684 C CA . LEU A 1 86 ? 2.648 -7.454 -5.664 1.00 98.19 86 LEU A CA 1
ATOM 685 C C . LEU A 1 86 ? 2.713 -8.655 -6.617 1.00 98.19 86 LEU A C 1
ATOM 687 O O . LEU A 1 86 ? 2.293 -8.544 -7.764 1.00 98.19 86 LEU A O 1
ATOM 691 N N . GLU A 1 87 ? 3.160 -9.815 -6.135 1.00 98.19 87 GLU A N 1
ATOM 692 C CA . GLU A 1 87 ? 3.272 -11.062 -6.910 1.00 98.19 87 GLU A CA 1
ATOM 693 C C . GLU A 1 87 ? 1.921 -11.575 -7.452 1.00 98.19 87 GLU A C 1
ATOM 695 O O . GLU A 1 87 ? 1.894 -12.375 -8.384 1.00 98.19 87 GLU A O 1
ATOM 700 N N . GLN A 1 88 ? 0.789 -11.088 -6.929 1.00 97.50 88 GLN A N 1
ATOM 701 C CA . GLN A 1 88 ? -0.563 -11.433 -7.399 1.00 97.50 88 GLN A CA 1
ATOM 702 C C . GLN A 1 88 ? -1.164 -10.404 -8.372 1.00 97.50 88 GLN A C 1
ATOM 704 O O . GLN A 1 88 ? -2.298 -10.562 -8.839 1.00 97.50 88 GLN A O 1
ATOM 709 N N . LEU A 1 89 ? -0.424 -9.337 -8.665 1.00 96.56 89 LEU A N 1
ATOM 710 C CA . LEU A 1 89 ? -0.822 -8.248 -9.547 1.00 96.56 89 LEU A CA 1
ATOM 711 C C . LEU A 1 89 ? -0.209 -8.240 -10.967 1.00 96.56 89 LEU A C 1
ATOM 713 O O . LEU A 1 89 ? -0.562 -7.306 -11.694 1.00 96.56 89 LEU A O 1
ATOM 717 N N . PRO A 1 90 ? 0.635 -9.198 -11.428 1.00 96.81 90 PRO A N 1
ATOM 718 C CA . PRO A 1 90 ? 1.095 -9.194 -12.815 1.00 96.81 90 PRO A CA 1
ATOM 719 C C . PRO A 1 90 ? -0.055 -9.105 -13.826 1.00 96.81 90 PRO A C 1
ATOM 721 O O . PRO A 1 90 ? -1.131 -9.676 -13.628 1.00 96.81 90 PRO A O 1
ATOM 724 N N . LEU A 1 91 ? 0.191 -8.378 -14.917 1.00 94.81 91 LEU A N 1
ATOM 725 C CA . LEU A 1 91 ? -0.742 -8.071 -16.007 1.00 94.81 91 LEU A CA 1
ATOM 726 C C . LEU A 1 91 ? -1.945 -7.200 -15.611 1.00 94.81 91 LEU A C 1
ATOM 728 O O . LEU A 1 91 ? -2.874 -7.033 -16.404 1.00 94.81 91 LEU A O 1
ATOM 732 N N . ARG A 1 92 ? -1.953 -6.616 -14.407 1.00 95.19 92 ARG A N 1
ATOM 733 C CA . ARG A 1 92 ? -2.999 -5.678 -13.981 1.00 95.19 92 ARG A CA 1
ATOM 734 C C . ARG A 1 92 ? -2.529 -4.238 -14.095 1.00 95.19 92 ARG A C 1
ATOM 736 O O . ARG A 1 92 ? -1.365 -3.927 -13.856 1.00 95.19 92 ARG A O 1
ATOM 743 N N . TRP A 1 93 ? -3.480 -3.354 -14.390 1.00 95.19 93 TRP A N 1
ATOM 744 C CA . TRP A 1 93 ? -3.281 -1.921 -14.228 1.00 95.19 93 TRP A CA 1
ATOM 745 C C . TRP A 1 93 ? -3.215 -1.578 -12.738 1.00 95.19 93 TRP A C 1
ATOM 747 O O . TRP A 1 93 ? -4.157 -1.860 -11.984 1.00 95.19 93 TRP A O 1
ATOM 757 N N . VAL A 1 94 ? -2.103 -0.980 -12.324 1.00 95.62 94 VAL A N 1
ATOM 758 C CA . VAL A 1 94 ? -1.808 -0.622 -10.938 1.00 95.62 94 VAL A CA 1
ATOM 759 C C . VAL A 1 94 ? -1.478 0.858 -10.807 1.00 95.62 94 VAL A C 1
ATOM 761 O O . VAL A 1 94 ? -1.049 1.510 -11.757 1.00 95.62 94 VAL A O 1
ATOM 764 N N . LYS A 1 95 ? -1.658 1.376 -9.593 1.00 95.31 95 LYS A N 1
ATOM 765 C CA . LYS A 1 95 ? -1.182 2.692 -9.169 1.00 95.31 95 LYS A CA 1
ATOM 766 C C . LYS A 1 95 ? -0.246 2.519 -7.981 1.00 95.31 95 LYS A C 1
ATOM 768 O O . LYS A 1 95 ? -0.697 2.092 -6.915 1.00 95.31 95 LYS A O 1
ATOM 773 N N . ILE A 1 96 ? 1.026 2.849 -8.175 1.00 95.44 96 ILE A N 1
ATOM 774 C CA . ILE A 1 96 ? 2.092 2.806 -7.172 1.00 95.44 96 ILE A CA 1
ATOM 775 C C . ILE A 1 96 ? 2.384 4.218 -6.682 1.00 95.44 96 ILE A C 1
ATOM 777 O O . ILE A 1 96 ? 2.587 5.120 -7.494 1.00 95.44 96 ILE A O 1
ATOM 781 N N . ASN A 1 97 ? 2.466 4.372 -5.356 1.00 94.50 97 ASN A N 1
ATOM 782 C CA . ASN A 1 97 ? 2.676 5.649 -4.667 1.00 94.50 97 ASN A CA 1
ATOM 783 C C . ASN A 1 97 ? 1.598 6.699 -5.021 1.00 94.50 97 ASN A C 1
ATOM 785 O O . ASN A 1 97 ? 0.815 6.547 -5.962 1.00 94.50 97 ASN A O 1
ATOM 789 N N . ARG A 1 98 ? 1.448 7.747 -4.206 1.00 87.56 98 ARG A N 1
ATOM 790 C CA . ARG A 1 98 ? 0.292 8.654 -4.275 1.00 87.56 98 ARG A CA 1
ATOM 791 C C . ARG A 1 98 ? 0.608 10.111 -3.962 1.00 87.56 98 ARG A C 1
ATOM 793 O O . ARG A 1 98 ? 1.021 10.494 -2.878 1.00 87.56 98 ARG A O 1
ATOM 800 N N . GLY A 1 99 ? 0.204 10.982 -4.880 1.00 73.19 99 GLY A N 1
ATOM 801 C CA . G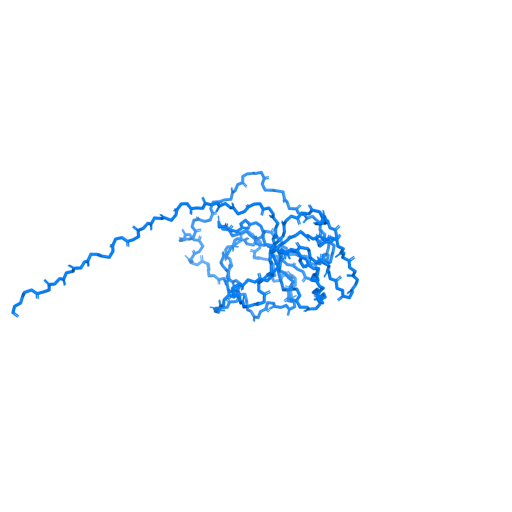LY A 1 99 ? 0.131 12.428 -4.654 1.00 73.19 99 GLY A CA 1
ATOM 802 C C . GLY A 1 99 ? 1.459 13.161 -4.835 1.00 73.19 99 GLY A C 1
ATOM 803 O O . GLY A 1 99 ? 1.487 14.384 -4.810 1.00 73.19 99 GLY A O 1
ATOM 804 N N . GLY A 1 100 ? 2.561 12.458 -5.057 1.00 81.25 100 GLY A N 1
ATOM 805 C CA . GLY A 1 100 ? 3.835 13.076 -5.409 1.00 81.25 100 GLY A CA 1
ATOM 806 C C . GLY A 1 100 ? 4.182 12.944 -6.893 1.00 81.25 100 GLY A C 1
ATOM 807 O O . GLY A 1 100 ? 3.492 12.230 -7.626 1.00 81.25 100 GLY A O 1
ATOM 808 N N . PRO A 1 101 ? 5.315 13.537 -7.310 1.00 84.12 101 PRO A N 1
ATOM 809 C CA . PRO A 1 101 ? 5.963 13.214 -8.585 1.00 84.12 101 PRO A CA 1
ATOM 810 C C . PRO A 1 101 ? 6.394 11.738 -8.674 1.00 84.12 101 PRO A C 1
ATOM 812 O O . PRO A 1 101 ? 6.667 11.253 -9.760 1.00 84.12 101 PRO A O 1
ATOM 815 N N . GLU A 1 102 ? 6.427 11.020 -7.544 1.00 88.19 102 GLU A N 1
ATOM 816 C CA . GLU A 1 102 ? 6.715 9.581 -7.472 1.00 88.19 102 GLU A CA 1
ATOM 817 C C . GLU A 1 102 ? 5.492 8.694 -7.796 1.00 88.19 102 GLU A C 1
ATOM 819 O O . GLU A 1 102 ? 5.600 7.472 -7.722 1.00 88.19 102 GLU A O 1
ATOM 824 N N . THR A 1 103 ? 4.324 9.281 -8.101 1.00 93.25 103 THR A N 1
ATOM 825 C CA . THR A 1 103 ? 3.117 8.524 -8.485 1.00 93.25 103 THR A CA 1
ATOM 826 C C . THR A 1 103 ? 3.325 7.875 -9.848 1.00 93.25 103 THR A C 1
ATOM 828 O O . THR A 1 103 ? 3.623 8.570 -10.817 1.00 93.25 103 THR A O 1
ATOM 831 N N . LEU A 1 104 ? 3.086 6.569 -9.937 1.00 93.69 104 LEU A N 1
ATOM 832 C CA . LEU A 1 104 ? 3.207 5.805 -11.172 1.00 93.69 104 LEU A CA 1
ATOM 833 C C . LEU A 1 104 ? 1.942 4.983 -11.425 1.00 93.69 104 LEU A C 1
ATOM 835 O O . LEU A 1 104 ? 1.470 4.267 -10.545 1.00 93.69 104 LEU A O 1
ATOM 839 N N . GLU A 1 105 ? 1.401 5.074 -12.636 1.00 94.62 105 GLU A N 1
ATOM 840 C CA . GLU A 1 105 ? 0.267 4.270 -13.099 1.00 94.62 105 GLU A CA 1
ATOM 841 C C . GLU A 1 105 ? 0.668 3.520 -14.372 1.00 94.62 105 GLU A C 1
ATOM 843 O O . GLU A 1 105 ? 1.276 4.107 -15.263 1.00 94.62 105 GLU A O 1
ATOM 848 N N . GLY A 1 106 ? 0.339 2.231 -14.455 1.00 95.44 106 GLY A N 1
ATOM 849 C CA . GLY A 1 106 ? 0.691 1.393 -15.601 1.00 95.44 106 GLY A CA 1
ATOM 850 C C . GLY A 1 106 ? 0.402 -0.083 -15.360 1.00 95.44 106 GLY A C 1
ATOM 851 O O . GLY A 1 106 ? -0.229 -0.450 -14.369 1.00 95.44 106 GLY A O 1
ATOM 852 N N . VAL A 1 107 ? 0.862 -0.943 -16.266 1.00 96.94 107 VAL A N 1
ATOM 853 C CA . VAL A 1 107 ? 0.706 -2.399 -16.144 1.00 96.94 107 VAL A CA 1
ATOM 854 C C . VAL A 1 107 ? 1.893 -2.980 -15.381 1.00 96.94 107 VAL A C 1
ATOM 856 O O . VAL A 1 107 ? 3.035 -2.786 -15.793 1.00 96.94 107 VAL A O 1
ATOM 859 N N . LEU A 1 108 ? 1.630 -3.705 -14.289 1.00 97.75 108 LEU A N 1
ATOM 860 C CA . LEU A 1 108 ? 2.665 -4.452 -13.568 1.00 97.75 108 LEU A CA 1
ATOM 861 C C . LEU A 1 108 ? 3.068 -5.689 -14.372 1.00 97.75 108 LEU A C 1
ATOM 863 O O . LEU A 1 108 ? 2.221 -6.525 -14.673 1.00 97.75 108 LEU A O 1
ATOM 867 N N . GLU A 1 109 ? 4.345 -5.808 -14.714 1.00 97.19 109 GLU A N 1
ATOM 868 C CA . GLU A 1 109 ? 4.862 -6.890 -15.559 1.00 97.19 109 GLU A CA 1
ATOM 869 C C . GLU A 1 109 ? 5.615 -7.934 -14.726 1.00 97.19 109 GLU A C 1
ATOM 871 O O . GLU A 1 109 ? 5.164 -9.075 -14.636 1.00 97.19 109 GLU A O 1
ATOM 876 N N . THR A 1 110 ? 6.675 -7.523 -14.025 1.00 97.25 110 THR A N 1
ATOM 877 C CA . THR A 1 110 ? 7.518 -8.409 -13.205 1.00 97.25 110 THR A CA 1
ATOM 878 C C . THR A 1 110 ? 7.647 -7.899 -11.773 1.00 97.25 110 THR A C 1
ATOM 880 O O . THR A 1 110 ? 7.693 -6.693 -11.525 1.00 97.25 110 THR A O 1
ATOM 883 N N . VAL A 1 111 ? 7.750 -8.829 -10.820 1.00 98.19 111 VAL A N 1
ATOM 884 C CA . VAL A 1 111 ? 8.063 -8.565 -9.410 1.00 98.19 111 VAL A CA 1
ATOM 885 C C . VAL A 1 111 ? 9.262 -9.419 -9.011 1.00 98.19 111 VAL A C 1
ATOM 887 O O . VAL A 1 111 ? 9.221 -10.641 -9.131 1.00 98.19 111 VAL A O 1
ATOM 890 N N . THR A 1 112 ? 10.324 -8.778 -8.532 1.00 98.00 112 THR A N 1
ATOM 891 C CA . THR A 1 112 ? 11.520 -9.435 -7.982 1.00 98.00 112 THR A CA 1
ATOM 892 C C . THR A 1 112 ? 11.719 -9.024 -6.522 1.00 98.00 112 THR A C 1
ATOM 894 O O . THR A 1 112 ? 10.921 -8.260 -5.975 1.00 98.00 112 THR A O 1
ATOM 897 N N . ASP A 1 113 ? 12.764 -9.529 -5.865 1.00 96.81 113 ASP A N 1
ATOM 898 C CA . ASP A 1 113 ? 13.130 -9.069 -4.518 1.00 96.81 113 ASP A CA 1
ATOM 899 C C . ASP A 1 113 ? 13.672 -7.626 -4.520 1.00 96.81 113 ASP A C 1
ATOM 901 O O . ASP A 1 113 ? 13.496 -6.897 -3.543 1.00 96.81 113 ASP A O 1
ATOM 905 N N . ASP A 1 114 ? 14.265 -7.184 -5.634 1.00 97.44 114 ASP A N 1
ATOM 906 C CA . ASP A 1 114 ? 14.958 -5.896 -5.731 1.00 97.44 114 ASP A CA 1
ATOM 907 C C . ASP A 1 114 ? 14.090 -4.787 -6.337 1.00 97.44 114 ASP A C 1
ATOM 909 O O . ASP A 1 114 ? 14.157 -3.628 -5.915 1.00 97.44 114 ASP A O 1
ATOM 913 N N . PHE A 1 115 ? 13.265 -5.118 -7.331 1.00 98.06 115 PHE A N 1
ATOM 914 C CA . PHE A 1 115 ? 12.457 -4.156 -8.081 1.00 98.06 115 PHE A CA 1
ATOM 915 C C . PHE A 1 115 ? 11.188 -4.770 -8.679 1.00 98.06 115 PHE A C 1
ATOM 917 O O . PHE A 1 115 ? 11.061 -5.987 -8.833 1.00 98.06 115 PHE A O 1
ATOM 924 N N . VAL A 1 116 ? 10.266 -3.893 -9.071 1.00 98.25 116 VAL A N 1
ATOM 925 C CA . VAL A 1 116 ? 9.132 -4.220 -9.940 1.00 98.25 116 VAL A CA 1
ATOM 926 C C . VAL A 1 116 ? 9.258 -3.512 -11.281 1.00 98.25 116 VAL A C 1
ATOM 928 O O . VAL A 1 116 ? 9.779 -2.397 -11.349 1.00 98.25 116 VAL A O 1
ATOM 931 N N . THR A 1 117 ? 8.744 -4.141 -12.330 1.00 98.31 117 THR A N 1
ATOM 932 C CA . THR A 1 117 ? 8.674 -3.572 -13.678 1.00 98.31 117 THR A CA 1
ATOM 933 C C . THR A 1 117 ? 7.260 -3.088 -13.961 1.00 98.31 117 THR A C 1
ATOM 935 O O . THR A 1 117 ? 6.305 -3.859 -13.858 1.00 98.31 117 THR A O 1
ATOM 938 N N . ILE A 1 118 ? 7.130 -1.819 -14.344 1.00 97.62 118 ILE A N 1
ATOM 939 C CA . ILE A 1 118 ? 5.882 -1.208 -14.800 1.00 97.62 118 ILE A CA 1
ATOM 940 C C . ILE A 1 118 ? 6.029 -0.796 -16.259 1.00 97.62 118 ILE A C 1
ATOM 942 O O . ILE A 1 118 ? 6.998 -0.133 -16.622 1.00 97.62 118 ILE A O 1
ATOM 946 N N . VAL A 1 119 ? 5.039 -1.142 -17.077 1.00 97.00 119 VAL A N 1
ATOM 947 C CA . VAL A 1 119 ? 4.914 -0.639 -18.446 1.00 97.00 119 VAL A CA 1
ATOM 948 C C . VAL A 1 119 ? 3.898 0.498 -18.459 1.00 97.00 119 VAL A C 1
ATOM 950 O O . VAL A 1 119 ? 2.726 0.294 -18.126 1.00 97.00 119 VAL A O 1
ATOM 953 N N . ALA A 1 120 ? 4.340 1.696 -18.832 1.00 94.44 120 ALA A N 1
ATOM 954 C CA . ALA A 1 120 ? 3.506 2.894 -18.899 1.00 94.44 120 ALA A CA 1
ATOM 955 C C . ALA A 1 120 ? 4.001 3.817 -20.016 1.00 94.44 120 ALA A C 1
ATOM 957 O O . ALA A 1 120 ? 5.198 4.018 -20.139 1.00 94.44 120 ALA A O 1
ATOM 958 N N . ASN A 1 121 ? 3.094 4.398 -20.808 1.00 90.69 121 ASN A N 1
ATOM 959 C CA . ASN A 1 121 ? 3.424 5.396 -21.840 1.00 90.69 121 ASN A CA 1
ATOM 960 C C . ASN A 1 121 ? 4.580 4.999 -22.784 1.00 90.69 121 ASN A C 1
ATOM 962 O O . ASN A 1 121 ? 5.446 5.818 -23.061 1.00 90.69 121 ASN A O 1
ATOM 966 N N . GLU A 1 122 ? 4.597 3.752 -23.267 1.00 92.50 122 GLU A N 1
ATOM 967 C CA . GLU A 1 122 ? 5.676 3.204 -24.119 1.00 92.50 122 GLU A CA 1
ATOM 968 C C . GLU A 1 122 ? 7.050 3.080 -23.423 1.00 92.50 122 GLU A C 1
ATOM 970 O O . GLU A 1 122 ? 8.043 2.731 -24.057 1.00 92.50 122 GLU A O 1
ATOM 975 N N . GLU A 1 123 ? 7.106 3.281 -22.105 1.00 95.25 123 GLU A N 1
ATOM 976 C CA . GLU A 1 123 ? 8.298 3.130 -21.275 1.00 95.25 123 GLU A CA 1
ATOM 977 C C . GLU A 1 123 ? 8.235 1.853 -20.423 1.00 95.25 123 GLU A C 1
ATOM 979 O O . GLU A 1 123 ? 7.167 1.403 -19.993 1.00 95.25 123 GLU A O 1
ATOM 984 N N . ILE A 1 124 ? 9.416 1.291 -20.146 1.00 96.88 124 ILE A N 1
ATOM 985 C CA . ILE A 1 124 ? 9.624 0.219 -19.167 1.00 96.88 124 ILE A CA 1
ATOM 986 C C . ILE A 1 124 ? 10.325 0.836 -17.959 1.00 96.88 124 ILE A C 1
ATOM 988 O O . ILE A 1 124 ? 11.463 1.296 -18.057 1.00 96.88 124 ILE A O 1
ATOM 992 N N . ILE A 1 125 ? 9.641 0.851 -16.820 1.00 97.19 125 ILE A N 1
ATOM 993 C CA . ILE A 1 125 ? 10.076 1.545 -15.609 1.00 97.19 125 ILE A CA 1
ATOM 994 C C . ILE A 1 125 ? 10.363 0.512 -14.522 1.00 97.19 125 ILE A C 1
ATOM 996 O O . ILE A 1 125 ? 9.469 -0.223 -14.104 1.00 97.19 125 ILE A O 1
ATOM 1000 N N . HIS A 1 126 ? 11.600 0.487 -14.025 1.00 97.62 126 HIS A N 1
ATOM 1001 C CA . HIS A 1 126 ? 11.971 -0.309 -12.856 1.00 97.62 126 HIS A CA 1
ATOM 1002 C C . HIS A 1 126 ? 11.866 0.535 -11.588 1.00 97.62 126 HIS A C 1
ATOM 1004 O O . HIS A 1 126 ? 12.570 1.534 -11.434 1.00 97.62 126 HIS A O 1
ATOM 1010 N N . VAL A 1 127 ? 11.010 0.117 -10.659 1.00 97.06 127 VAL A N 1
ATOM 1011 C CA . VAL A 1 127 ? 10.857 0.761 -9.350 1.00 97.06 127 VAL A CA 1
ATOM 1012 C C . VAL A 1 127 ? 11.454 -0.153 -8.294 1.00 97.06 127 VAL A C 1
ATOM 1014 O O . VAL A 1 127 ? 11.006 -1.287 -8.134 1.00 97.06 127 VAL A O 1
ATOM 1017 N N . ALA A 1 128 ? 12.456 0.329 -7.558 1.00 97.56 128 ALA A N 1
ATOM 1018 C CA . ALA A 1 128 ? 13.058 -0.450 -6.480 1.00 97.56 128 ALA A CA 1
ATOM 1019 C C . ALA A 1 128 ? 11.998 -0.818 -5.430 1.00 97.56 128 ALA A C 1
ATOM 1021 O O . ALA A 1 128 ? 11.220 0.044 -5.013 1.00 97.56 128 ALA A O 1
ATOM 1022 N N . MET A 1 129 ? 12.010 -2.066 -4.956 1.00 97.12 129 MET A N 1
ATOM 1023 C CA . MET A 1 129 ? 11.045 -2.602 -3.988 1.00 97.12 129 MET A CA 1
ATOM 1024 C C . MET A 1 129 ? 10.934 -1.701 -2.750 1.00 97.12 129 MET A C 1
ATOM 1026 O O . MET A 1 129 ? 9.842 -1.381 -2.286 1.00 97.12 129 MET A O 1
ATOM 1030 N N . TYR A 1 130 ? 12.077 -1.198 -2.276 1.00 96.75 130 TYR A N 1
ATOM 1031 C CA . TYR A 1 130 ? 12.167 -0.297 -1.126 1.00 96.75 130 TYR A CA 1
ATOM 1032 C C . TYR A 1 130 ? 11.460 1.060 -1.315 1.00 96.75 130 TYR A C 1
ATOM 1034 O O . TYR A 1 130 ? 11.178 1.749 -0.338 1.00 96.75 130 TYR A O 1
ATOM 1042 N N . HIS A 1 131 ? 11.191 1.490 -2.548 1.00 95.31 131 HIS A N 1
ATOM 1043 C CA . HIS A 1 131 ? 10.531 2.768 -2.832 1.00 95.31 131 HIS A CA 1
ATOM 1044 C C . HIS A 1 131 ? 9.022 2.635 -3.07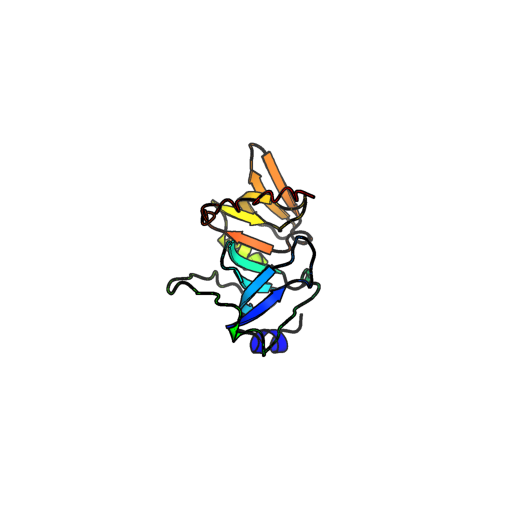4 1.00 95.31 131 HIS A C 1
ATOM 1046 O O . HIS A 1 131 ? 8.335 3.647 -3.237 1.00 95.31 131 HIS A O 1
ATOM 1052 N N . ILE A 1 132 ? 8.481 1.414 -3.042 1.00 96.75 132 ILE A N 1
ATOM 1053 C CA . ILE A 1 132 ? 7.047 1.159 -3.188 1.00 96.75 132 ILE A CA 1
ATOM 1054 C C . ILE A 1 132 ? 6.384 1.299 -1.817 1.00 96.75 132 ILE A C 1
ATOM 1056 O O . ILE A 1 132 ? 6.460 0.425 -0.957 1.00 96.75 132 ILE A O 1
ATOM 1060 N N . ARG A 1 133 ? 5.707 2.425 -1.601 1.00 96.19 133 ARG A N 1
ATOM 1061 C CA . ARG A 1 133 ? 5.026 2.729 -0.334 1.00 96.19 133 ARG A CA 1
ATOM 1062 C C . ARG A 1 133 ? 3.638 2.129 -0.278 1.00 96.19 133 ARG A C 1
ATOM 1064 O O . ARG A 1 133 ? 3.187 1.697 0.782 1.00 96.19 133 ARG A O 1
ATOM 1071 N N . ASN A 1 134 ? 2.944 2.171 -1.407 1.00 96.69 134 ASN A N 1
ATOM 1072 C CA . ASN A 1 134 ? 1.591 1.672 -1.536 1.00 96.69 134 ASN A CA 1
ATOM 1073 C C . ASN A 1 134 ? 1.272 1.282 -2.974 1.00 96.69 134 ASN A C 1
ATOM 1075 O O . ASN A 1 134 ? 1.881 1.791 -3.916 1.00 96.69 134 ASN A O 1
ATOM 1079 N N . ILE A 1 135 ? 0.287 0.401 -3.120 1.00 96.94 135 ILE A N 1
ATOM 1080 C CA . ILE A 1 135 ? -0.246 -0.018 -4.409 1.00 96.94 135 ILE A CA 1
ATOM 1081 C C . ILE A 1 135 ? -1.767 -0.173 -4.337 1.00 96.94 135 ILE A C 1
ATOM 1083 O O . ILE A 1 135 ? -2.320 -0.610 -3.328 1.00 96.94 135 ILE A O 1
ATOM 1087 N N . SER A 1 136 ? -2.455 0.181 -5.415 1.00 94.56 136 SER A N 1
ATOM 1088 C CA . SER A 1 136 ? -3.826 -0.269 -5.684 1.00 94.56 136 SER A CA 1
ATOM 1089 C C . SER A 1 136 ? -3.920 -0.815 -7.096 1.00 94.56 136 SER A C 1
ATOM 1091 O O . SER A 1 136 ? -3.045 -0.569 -7.926 1.00 94.56 136 SER A O 1
ATOM 1093 N N . TYR A 1 137 ? -5.005 -1.525 -7.376 1.00 91.50 137 TYR A N 1
ATOM 1094 C CA . TYR A 1 137 ? -5.273 -2.105 -8.682 1.00 91.50 137 TYR A CA 1
ATOM 1095 C C . TYR A 1 137 ? -6.741 -1.916 -9.065 1.00 91.50 137 TYR A C 1
ATOM 1097 O O . TYR A 1 137 ? -7.604 -1.787 -8.197 1.00 91.50 137 TYR A O 1
ATOM 1105 N N . GLY A 1 138 ? -7.010 -1.936 -10.369 1.00 77.50 138 GLY A N 1
ATOM 1106 C CA . GLY A 1 138 ? -8.353 -1.762 -10.924 1.00 77.50 138 GLY A CA 1
ATOM 1107 C C . GLY A 1 138 ? -8.557 -0.407 -11.602 1.00 77.50 138 GLY A C 1
ATOM 1108 O O . GLY A 1 138 ? -7.751 0.513 -11.464 1.00 77.50 138 GLY A O 1
ATOM 1109 N N . ALA A 1 139 ? -9.634 -0.310 -12.382 1.00 55.28 139 ALA A N 1
ATOM 1110 C CA . ALA A 1 139 ? -10.003 0.922 -13.067 1.00 55.28 139 ALA A CA 1
ATOM 1111 C C . ALA A 1 139 ? -10.445 1.982 -12.047 1.00 55.28 139 ALA A C 1
ATOM 1113 O O . ALA A 1 139 ? -11.191 1.678 -11.114 1.00 55.28 139 ALA A O 1
ATOM 1114 N N . LYS A 1 140 ? -9.993 3.229 -12.234 1.00 54.44 140 LYS A N 1
ATOM 1115 C CA . LYS A 1 140 ? -10.488 4.382 -11.470 1.00 54.44 140 LYS A CA 1
ATOM 1116 C C . LYS A 1 140 ? -12.013 4.417 -11.559 1.00 54.44 140 LYS A C 1
ATOM 1118 O O . LYS A 1 140 ? -12.568 4.384 -12.655 1.00 54.44 140 LYS A O 1
ATOM 1123 N N . VAL A 1 141 ? -12.684 4.525 -10.415 1.00 47.12 141 VAL A N 1
ATOM 1124 C CA . VAL A 1 141 ? -14.091 4.923 -10.403 1.00 47.12 141 VAL A CA 1
ATOM 1125 C C . VAL A 1 141 ? -14.112 6.396 -10.801 1.00 47.12 141 VAL A C 1
ATOM 1127 O O . VAL A 1 141 ? -13.730 7.261 -10.015 1.00 47.12 141 VAL A O 1
ATOM 1130 N N . GLU A 1 142 ? -14.493 6.696 -12.042 1.00 39.66 142 GLU A N 1
ATOM 1131 C CA . GLU A 1 142 ? -14.697 8.075 -12.483 1.00 39.66 142 GLU A CA 1
ATOM 1132 C C . GLU A 1 142 ? -15.875 8.684 -11.707 1.00 39.66 142 GLU A C 1
ATOM 1134 O O . GLU A 1 142 ? -17.043 8.546 -12.082 1.00 39.66 142 GLU A O 1
ATOM 1139 N N . LYS A 1 143 ? -15.597 9.383 -10.601 1.00 47.78 143 LYS A N 1
ATOM 1140 C CA . LYS A 1 143 ? -16.574 10.312 -10.030 1.00 47.78 143 LYS A CA 1
ATOM 1141 C C . LYS A 1 143 ? -16.654 11.518 -10.969 1.00 47.78 143 LYS A C 1
ATOM 1143 O O . LYS A 1 143 ? -15.678 12.243 -11.146 1.00 47.78 143 LYS A O 1
ATOM 1148 N N . LYS A 1 144 ? -17.828 11.741 -11.570 1.00 33.12 144 LYS A N 1
ATOM 1149 C CA . LYS A 1 144 ? -18.134 12.962 -12.331 1.00 33.12 144 LYS A CA 1
ATOM 1150 C C . LYS A 1 144 ? -17.829 14.183 -11.460 1.00 33.12 144 LYS A C 1
ATOM 1152 O O . LYS A 1 144 ? -18.459 14.360 -10.419 1.00 33.12 144 LYS A O 1
ATOM 1157 N N . GLU A 1 145 ? -16.902 15.028 -11.899 1.00 36.34 145 GLU A N 1
ATOM 1158 C CA . GLU A 1 145 ? -16.614 16.306 -11.251 1.00 36.34 145 GLU A CA 1
ATOM 1159 C C . GLU A 1 145 ? -17.898 17.149 -11.158 1.00 36.34 145 GLU A C 1
ATOM 1161 O O . GLU A 1 145 ? -18.434 17.628 -12.162 1.00 36.34 145 GLU A O 1
ATOM 1166 N N . GLN A 1 146 ? -18.407 17.366 -9.943 1.00 38.44 146 GLN A N 1
ATOM 1167 C CA . GLN A 1 146 ? -19.369 18.437 -9.711 1.00 38.44 146 GLN A CA 1
ATOM 1168 C C . GLN A 1 146 ? -18.608 19.762 -9.741 1.00 38.44 146 GLN A C 1
ATOM 1170 O O . GLN A 1 146 ? -17.923 20.131 -8.789 1.00 38.44 146 GLN A O 1
ATOM 1175 N N . LYS A 1 147 ? -18.732 20.485 -10.859 1.00 35.75 147 LYS A N 1
ATOM 1176 C CA . LYS A 1 147 ? -18.267 21.869 -10.998 1.00 35.75 147 LYS A CA 1
ATOM 1177 C C . LYS A 1 147 ? -18.830 22.719 -9.853 1.00 35.75 147 LYS A C 1
ATOM 1179 O O . LYS A 1 147 ? -20.010 23.067 -9.859 1.00 35.75 147 LYS A O 1
ATOM 1184 N N . GLN A 1 148 ? -17.988 23.098 -8.892 1.00 38.38 148 GLN A N 1
ATOM 1185 C CA . GLN A 1 148 ? -18.326 24.153 -7.940 1.00 38.38 148 GLN A CA 1
ATOM 1186 C C . GLN A 1 148 ? -18.387 25.490 -8.685 1.00 38.38 148 GLN A C 1
ATOM 1188 O O . GLN A 1 148 ? -17.373 26.052 -9.099 1.00 38.38 148 GLN A O 1
ATOM 1193 N N . ASN A 1 149 ? -19.606 25.997 -8.854 1.00 37.91 149 ASN A N 1
ATOM 1194 C CA . ASN A 1 149 ? -19.872 27.340 -9.348 1.00 37.91 149 ASN A CA 1
ATOM 1195 C C . ASN A 1 149 ? -19.322 28.359 -8.333 1.00 37.91 149 ASN A C 1
ATOM 1197 O O . ASN A 1 149 ? -19.904 28.560 -7.266 1.00 37.91 149 ASN A O 1
ATOM 1201 N N . LYS A 1 150 ? -18.203 29.020 -8.652 1.00 40.22 150 LYS A N 1
ATOM 1202 C CA . LYS A 1 150 ? -17.740 30.200 -7.908 1.00 40.22 150 LYS A CA 1
ATOM 1203 C C . LYS A 1 150 ? -18.702 31.360 -8.178 1.00 40.22 150 LYS A C 1
ATOM 1205 O O . LYS A 1 150 ? -18.590 32.050 -9.189 1.00 40.22 150 LYS A O 1
ATOM 1210 N N . GLY A 1 151 ? -19.651 31.565 -7.267 1.00 36.16 151 GLY A N 1
ATOM 1211 C CA . GLY A 1 151 ? -20.504 32.750 -7.226 1.00 36.16 151 GLY A CA 1
ATOM 1212 C C . GLY A 1 151 ? -19.665 34.004 -6.982 1.00 36.16 151 GLY A C 1
ATOM 1213 O O . GLY A 1 151 ? -19.117 34.204 -5.901 1.00 36.16 151 GLY A O 1
ATOM 1214 N N . ASN A 1 152 ? -19.545 34.838 -8.011 1.00 39.56 152 ASN A N 1
ATOM 1215 C CA . ASN A 1 152 ? -18.847 36.114 -7.970 1.00 39.56 152 ASN A CA 1
ATOM 1216 C C . ASN A 1 152 ? -19.778 37.189 -7.380 1.00 39.56 152 ASN A C 1
ATOM 1218 O O . ASN A 1 152 ? -20.548 37.809 -8.112 1.00 39.56 152 ASN A O 1
ATOM 1222 N N . SER A 1 153 ? -19.728 37.421 -6.067 1.00 43.50 153 SER A N 1
ATOM 1223 C CA . SER A 1 153 ? -20.381 38.588 -5.458 1.00 43.50 153 SER A CA 1
ATOM 1224 C C . SER A 1 153 ? -19.474 39.811 -5.582 1.00 43.50 153 SER A C 1
ATOM 1226 O O . SER A 1 153 ? -18.638 40.077 -4.721 1.00 43.50 153 SER A O 1
ATOM 1228 N N . LYS A 1 154 ? -19.659 40.585 -6.659 1.00 44.56 154 LYS A N 1
ATOM 1229 C CA . LYS A 1 154 ? -19.196 41.978 -6.724 1.00 44.56 154 LYS A CA 1
ATOM 1230 C C . LYS A 1 154 ? -20.032 42.812 -5.751 1.00 44.56 154 LYS A C 1
ATOM 1232 O O . LYS A 1 154 ? -21.206 43.074 -6.004 1.00 44.56 154 LYS A O 1
ATOM 1237 N N . GLY A 1 155 ? -19.416 43.235 -4.650 1.00 43.88 155 GLY A N 1
ATOM 1238 C CA . GLY A 1 155 ? -19.970 44.250 -3.763 1.00 43.88 155 GLY A CA 1
ATOM 1239 C C . GLY A 1 155 ? -20.087 45.590 -4.489 1.00 43.88 155 GLY A C 1
ATOM 1240 O O . GLY A 1 155 ? -19.092 46.140 -4.953 1.00 43.88 155 GLY A O 1
ATOM 1241 N N . LYS A 1 156 ? -21.314 46.105 -4.585 1.00 42.53 156 LYS A N 1
ATOM 1242 C CA . LYS A 1 156 ? -21.584 47.536 -4.731 1.00 42.53 156 LYS A CA 1
ATOM 1243 C C . LYS A 1 156 ? -21.494 48.169 -3.344 1.00 42.53 156 LYS A C 1
ATOM 1245 O O . LYS A 1 156 ? -22.278 47.786 -2.475 1.00 42.53 156 LYS A O 1
ATOM 1250 N N . LYS A 1 157 ? -20.618 49.153 -3.177 1.00 39.81 157 LYS A N 1
ATOM 1251 C CA . LYS A 1 157 ? -20.903 50.415 -2.487 1.00 39.81 157 LYS A CA 1
ATOM 1252 C C . LYS A 1 157 ? -19.828 51.426 -2.843 1.00 39.81 157 LYS A C 1
ATOM 1254 O O . LYS A 1 157 ? -18.648 51.023 -2.841 1.00 39.81 157 LYS A O 1
#

Mean predicted aligned error: 8.05 Å

Sequence (157 aa):
MNKEMLDTLINKVVKIDRGGPESRIGRLLAADNDHITIFHDEEGVIYYHTRHIKSLTYNSKEQAALNIEMPSDIKLIQAKEFKGVLEQLPLRWVKINRGGPETLEGVLETVTDDFVTIVANEEIIHVAMYHIRNISYGAKVEKKEQKQNKGNSKGKK

pLDDT: mean 85.41, std 18.14, range [33.12, 98.31]

Solvent-accessible surface area (backbone atoms only — not comparable to full-atom values): 9350 Å² total; per-residue (Å²): 112,65,57,73,65,46,58,76,39,50,76,35,55,34,29,41,29,95,58,69,56,65,36,45,64,26,34,27,69,46,68,43,79,46,23,33,32,30,40,27,88,68,70,41,55,36,41,33,30,33,86,65,57,85,38,80,46,72,52,88,82,52,50,83,75,58,86,74,80,74,73,95,78,77,81,76,85,84,49,63,40,51,66,52,46,53,68,73,38,57,82,32,52,33,37,34,40,48,67,50,95,74,43,44,66,31,32,30,64,50,72,59,90,63,31,31,35,32,44,38,96,98,40,83,43,78,44,48,44,92,74,57,38,30,40,29,64,68,81,78,65,82,73,79,81,78,80,78,80,82,80,80,81,79,80,86,129

Radius of gyration: 17.84 Å; Cα contacts (8 Å, |Δi|>4): 279; chains: 1; bounding box: 36×63×42 Å

Secondary structure (DSSP, 8-state):
--HHHHHTTTTSEEEESSSSTT-EEEEEEEE-SSEEEEEETTTEEEEEEGGG---EE--TTTTTT---PPPTTPPPPP-SSHHHHHTT-TTSEEEES-SSTT-EEEEEEEE-SSEEEEEETTEEEEEEGGG--EEEES-------------------